Protein AF-A0A183EKD7-F1 (afdb_monomer_lite)

Secondary structure (DSSP, 8-state):
---HHHHHHHHHHHHT-----GGGS--HHHHHHHHHHHHTT----S----SHHHHHHHHHHHHHHHHHHHHHHHHHHHHHHHHHHHHHHHHHHHHTTT-------SSTTTHHHHHSSSS--

pLDDT: mean 74.92, std 16.83, range [38.25, 93.38]

Structure (mmCIF, N/CA/C/O backbone):
data_AF-A0A183EKD7-F1
#
_entry.id   AF-A0A183EKD7-F1
#
loop_
_atom_site.group_PDB
_atom_site.id
_atom_site.type_symbol
_atom_site.label_atom_id
_atom_site.label_alt_id
_atom_site.label_comp_id
_atom_site.label_asym_id
_atom_site.label_entity_id
_atom_site.label_seq_id
_atom_site.pdbx_PDB_ins_code
_atom_site.Cartn_x
_atom_site.Cartn_y
_atom_site.Cartn_z
_atom_site.occupancy
_atom_site.B_iso_or_equiv
_atom_site.auth_seq_id
_atom_site.auth_comp_id
_atom_site.auth_asym_id
_atom_site.auth_atom_id
_atom_site.pdbx_PDB_model_num
ATOM 1 N N . MET A 1 1 ? 50.886 4.471 -32.082 1.00 52.84 1 MET A N 1
ATOM 2 C CA . MET A 1 1 ? 50.535 5.895 -31.872 1.00 52.84 1 MET A CA 1
ATOM 3 C C . MET A 1 1 ? 49.456 5.930 -30.805 1.00 52.84 1 MET A C 1
ATOM 5 O O . MET A 1 1 ? 48.556 5.112 -30.876 1.00 52.84 1 MET A O 1
ATOM 9 N N . ARG A 1 2 ? 49.662 6.717 -29.746 1.00 66.44 2 ARG A N 1
ATOM 10 C CA . ARG A 1 2 ? 49.037 6.542 -28.423 1.00 66.44 2 ARG A CA 1
ATOM 11 C C . ARG A 1 2 ? 47.509 6.706 -28.435 1.00 66.44 2 ARG A C 1
ATOM 13 O O . ARG A 1 2 ? 47.010 7.684 -28.983 1.00 66.44 2 ARG A O 1
ATOM 20 N N . ASN A 1 3 ? 46.833 5.793 -27.730 1.00 74.00 3 ASN A N 1
ATOM 21 C CA . ASN A 1 3 ? 45.404 5.758 -27.374 1.00 74.00 3 ASN A CA 1
ATOM 22 C C . ASN A 1 3 ? 45.006 6.902 -26.415 1.00 74.00 3 ASN A C 1
ATOM 24 O O . ASN A 1 3 ? 44.449 6.678 -25.347 1.00 74.00 3 ASN A O 1
ATOM 28 N N . TYR A 1 4 ? 45.351 8.143 -26.761 1.00 84.44 4 TYR A N 1
ATOM 29 C CA . TYR A 1 4 ? 45.060 9.327 -25.946 1.00 84.44 4 TYR A CA 1
ATOM 30 C C . TYR A 1 4 ? 43.567 9.687 -25.972 1.00 84.44 4 TYR A C 1
ATOM 32 O O . TYR A 1 4 ? 43.015 10.153 -24.980 1.00 84.44 4 TYR A O 1
ATOM 40 N N . SER A 1 5 ? 42.893 9.417 -27.095 1.00 81.81 5 SER A N 1
ATOM 41 C CA . SER A 1 5 ? 41.461 9.688 -27.242 1.00 81.81 5 SER A CA 1
ATOM 42 C C . SER A 1 5 ? 40.606 8.778 -26.351 1.00 81.81 5 SER A C 1
ATOM 44 O O . SER A 1 5 ? 39.634 9.251 -25.770 1.00 81.81 5 SER A O 1
ATOM 46 N N . ASP A 1 6 ? 40.990 7.507 -26.178 1.00 85.12 6 ASP A N 1
ATOM 47 C CA . ASP A 1 6 ? 40.231 6.542 -25.367 1.00 85.12 6 ASP A CA 1
ATOM 48 C C . ASP A 1 6 ? 40.321 6.842 -23.862 1.00 85.12 6 ASP A C 1
ATOM 50 O O . ASP A 1 6 ? 39.368 6.604 -23.120 1.00 85.12 6 ASP A O 1
ATOM 54 N N . GLU A 1 7 ? 41.451 7.392 -23.401 1.00 86.50 7 GLU A N 1
ATOM 55 C CA . GLU A 1 7 ? 41.593 7.861 -22.016 1.00 86.50 7 GLU A CA 1
ATOM 56 C C . GLU A 1 7 ? 40.716 9.081 -21.731 1.00 86.50 7 GLU A C 1
ATOM 58 O O . GLU A 1 7 ? 40.035 9.116 -20.706 1.00 86.50 7 GLU A O 1
ATOM 63 N N . ILE A 1 8 ? 40.686 10.058 -22.646 1.00 86.69 8 ILE A N 1
ATOM 64 C CA . ILE A 1 8 ? 39.846 11.251 -22.488 1.00 86.69 8 ILE A CA 1
ATOM 65 C C . ILE A 1 8 ? 38.364 10.865 -22.473 1.00 86.69 8 ILE A C 1
ATOM 67 O O . ILE A 1 8 ? 37.624 11.357 -21.623 1.00 86.69 8 ILE A O 1
ATOM 71 N N . VAL A 1 9 ? 37.928 9.959 -23.357 1.00 87.00 9 VAL A N 1
ATOM 72 C CA . VAL A 1 9 ? 36.531 9.495 -23.398 1.00 87.00 9 VAL A CA 1
ATOM 73 C C . VAL A 1 9 ? 36.142 8.807 -22.090 1.00 87.00 9 VAL A C 1
ATOM 75 O O . VAL A 1 9 ? 35.117 9.160 -21.517 1.00 87.00 9 VAL A O 1
ATOM 78 N N . LYS A 1 10 ? 36.983 7.918 -21.545 1.00 86.69 10 LYS A N 1
ATOM 79 C CA . LYS A 1 10 ? 36.713 7.277 -20.245 1.00 86.69 10 LYS A CA 1
ATOM 80 C C . LYS A 1 10 ? 36.659 8.271 -19.088 1.00 86.69 10 LYS A C 1
ATOM 82 O O . LYS A 1 10 ? 35.853 8.105 -18.175 1.00 86.69 10 LYS A O 1
ATOM 87 N N . HIS A 1 11 ? 37.509 9.297 -19.109 1.00 85.62 11 HIS A N 1
ATOM 88 C CA . HIS A 1 11 ? 37.496 10.338 -18.085 1.00 85.62 11 HIS A CA 1
ATOM 89 C C . HIS A 1 11 ? 36.211 11.179 -18.157 1.00 85.62 11 HIS A C 1
ATOM 91 O O . HIS A 1 11 ? 35.568 11.414 -17.136 1.00 85.62 11 HIS A O 1
ATOM 97 N N . ILE A 1 12 ? 35.788 11.562 -19.365 1.00 88.56 12 ILE A N 1
ATOM 98 C CA . ILE A 1 12 ? 34.545 12.311 -19.592 1.00 88.56 12 ILE A CA 1
ATOM 99 C C . ILE A 1 12 ? 33.309 11.459 -19.243 1.00 88.56 12 ILE A C 1
ATOM 101 O O . ILE A 1 12 ? 32.393 11.969 -18.599 1.00 88.56 12 ILE A O 1
ATOM 105 N N . GLU A 1 13 ? 33.292 10.166 -19.589 1.00 88.00 13 GLU A N 1
ATOM 106 C CA . GLU A 1 13 ? 32.235 9.219 -19.190 1.00 88.00 13 GLU A CA 1
ATOM 107 C C . GLU A 1 13 ? 32.164 9.035 -17.668 1.00 88.00 13 GLU A C 1
ATOM 109 O O . GLU A 1 13 ? 31.074 8.907 -17.110 1.00 88.00 13 GLU A O 1
ATOM 114 N N . GLY A 1 14 ? 33.309 9.069 -16.978 1.00 85.00 14 GLY A N 1
ATOM 115 C CA . GLY A 1 14 ? 33.370 9.040 -15.517 1.00 85.00 14 GLY A CA 1
ATOM 116 C C . GLY A 1 14 ? 32.726 10.269 -14.870 1.00 85.00 14 GLY A C 1
ATOM 117 O O . GLY A 1 14 ? 32.006 10.130 -13.884 1.00 85.00 14 GLY A O 1
ATOM 118 N N . CYS A 1 15 ? 32.930 11.459 -15.445 1.00 83.06 15 CYS A N 1
ATOM 119 C CA . CYS A 1 15 ? 32.335 12.706 -14.954 1.00 83.06 15 CYS A CA 1
ATOM 120 C C . CYS A 1 15 ? 30.823 12.814 -15.214 1.00 83.06 15 CYS A C 1
ATOM 122 O O . CYS A 1 15 ? 30.135 13.508 -14.470 1.00 83.06 15 CYS A O 1
ATOM 124 N N . TRP A 1 16 ? 30.306 12.143 -16.249 1.00 87.69 16 TRP A N 1
ATOM 125 C CA . TRP A 1 16 ? 28.886 12.166 -16.630 1.00 87.69 16 TRP A CA 1
ATOM 126 C C . TRP A 1 16 ? 28.095 10.935 -16.192 1.00 87.69 16 TRP A C 1
ATOM 128 O O . TRP A 1 16 ? 26.945 10.773 -16.606 1.00 87.69 16 TRP A O 1
ATOM 138 N N . LYS A 1 17 ? 28.667 10.064 -15.355 1.00 83.75 17 LYS A N 1
ATOM 139 C CA . LYS A 1 17 ? 27.941 8.906 -14.838 1.00 83.75 17 LYS A CA 1
ATOM 140 C C . LYS A 1 17 ? 26.779 9.394 -13.970 1.00 83.75 17 LYS A C 1
ATOM 142 O O . LYS A 1 17 ? 26.958 9.738 -12.807 1.00 83.75 17 LYS A O 1
ATOM 147 N N . SER A 1 18 ? 25.589 9.442 -14.561 1.00 80.06 18 SER A N 1
ATOM 148 C CA . SER A 1 18 ? 24.350 9.730 -13.851 1.00 80.06 18 SER A CA 1
ATOM 149 C C . SER A 1 18 ? 24.177 8.689 -12.754 1.00 80.06 18 SER A C 1
ATOM 151 O O . SER A 1 18 ? 24.215 7.488 -13.039 1.00 80.06 18 SER A O 1
ATOM 153 N N . GLU A 1 19 ? 24.011 9.143 -11.516 1.00 78.12 19 GLU A N 1
ATOM 154 C CA . GLU A 1 19 ? 23.697 8.262 -10.399 1.00 78.12 19 GLU A CA 1
ATOM 155 C C . GLU A 1 19 ? 22.384 7.547 -10.718 1.00 78.12 19 GLU A C 1
ATOM 157 O O . GLU A 1 19 ? 21.348 8.176 -10.946 1.00 78.12 19 GLU A O 1
ATOM 162 N N . VAL A 1 20 ? 22.461 6.225 -10.858 1.00 74.62 20 VAL A N 1
ATOM 163 C CA . VAL A 1 20 ? 21.283 5.407 -11.120 1.00 74.62 20 VAL A CA 1
ATOM 164 C C . VAL A 1 20 ? 20.496 5.399 -9.818 1.00 74.62 20 VAL A C 1
ATOM 166 O O . VAL A 1 20 ? 20.942 4.822 -8.831 1.00 74.62 20 VAL A O 1
ATOM 169 N N . ASP A 1 21 ? 19.361 6.095 -9.789 1.00 76.19 21 ASP A N 1
ATOM 170 C CA . ASP A 1 21 ? 18.496 6.102 -8.613 1.00 76.19 21 ASP A CA 1
ATOM 171 C C . ASP A 1 21 ? 17.917 4.690 -8.442 1.00 76.19 21 ASP A C 1
ATOM 173 O O . ASP A 1 21 ? 17.014 4.277 -9.175 1.00 76.19 21 ASP A O 1
ATOM 177 N N . GLU A 1 22 ? 18.444 3.942 -7.469 1.00 75.06 22 GLU A N 1
ATOM 178 C CA . GLU A 1 22 ? 18.005 2.585 -7.112 1.00 75.06 22 GLU A CA 1
ATOM 179 C C . GLU A 1 22 ? 16.496 2.517 -6.813 1.00 75.06 22 GLU A C 1
ATOM 181 O O . GLU A 1 22 ? 15.881 1.451 -6.894 1.00 75.06 22 GLU A O 1
ATOM 186 N N . ARG A 1 23 ? 15.861 3.656 -6.492 1.00 74.38 23 ARG A N 1
ATOM 187 C CA . ARG A 1 23 ? 14.411 3.754 -6.254 1.00 74.38 23 ARG A CA 1
ATOM 188 C C . ARG A 1 23 ? 13.585 3.643 -7.533 1.00 74.38 23 ARG A C 1
ATOM 190 O O . ARG A 1 23 ? 12.374 3.446 -7.451 1.00 74.38 23 ARG A O 1
ATOM 197 N N . THR A 1 24 ? 14.221 3.791 -8.691 1.00 78.75 24 THR A N 1
ATOM 198 C CA . THR A 1 24 ? 13.605 3.646 -10.017 1.00 78.75 24 THR A CA 1
ATOM 199 C C . THR A 1 24 ? 13.711 2.224 -10.562 1.00 78.75 24 THR A C 1
ATOM 201 O O . THR A 1 24 ? 13.088 1.908 -11.576 1.00 78.75 24 THR A O 1
ATOM 204 N N . GLU A 1 25 ? 14.452 1.348 -9.883 1.00 84.88 25 GLU A N 1
ATOM 205 C CA . GLU A 1 25 ? 14.582 -0.054 -10.256 1.00 84.88 25 GLU A CA 1
ATOM 206 C C . GLU A 1 25 ? 13.622 -0.952 -9.461 1.00 84.88 25 GLU A C 1
ATOM 208 O O . GLU A 1 25 ? 13.257 -0.691 -8.305 1.00 84.88 25 GLU A O 1
ATOM 213 N N . TRP A 1 26 ? 13.200 -2.048 -10.098 1.00 85.81 26 TRP A N 1
ATOM 214 C CA . TRP A 1 26 ? 12.362 -3.077 -9.481 1.00 85.81 26 TRP A CA 1
ATOM 215 C C . TRP A 1 26 ? 13.203 -3.976 -8.570 1.00 85.81 26 TRP A C 1
ATOM 217 O O . TRP A 1 26 ? 13.580 -5.085 -8.934 1.00 85.81 26 TRP A O 1
ATOM 227 N N . ASN A 1 27 ? 13.462 -3.494 -7.359 1.00 88.88 27 ASN A N 1
ATOM 228 C CA . ASN A 1 27 ? 14.066 -4.255 -6.272 1.00 88.88 27 ASN A CA 1
ATOM 229 C C . ASN A 1 27 ? 12.984 -4.803 -5.331 1.00 88.88 27 ASN A C 1
ATOM 231 O O . ASN A 1 27 ? 11.833 -4.356 -5.332 1.00 88.88 27 ASN A O 1
ATOM 235 N N . PHE A 1 28 ? 13.336 -5.780 -4.493 1.00 90.00 28 PHE A N 1
ATOM 236 C CA . PHE A 1 28 ? 12.390 -6.382 -3.542 1.00 90.00 28 PHE A CA 1
ATOM 237 C C . PHE A 1 28 ? 11.751 -5.334 -2.611 1.00 90.00 28 PHE A C 1
ATOM 239 O O . PHE A 1 28 ? 10.539 -5.344 -2.375 1.00 90.00 28 PHE A O 1
ATOM 246 N N . VAL A 1 29 ? 12.559 -4.383 -2.134 1.00 90.19 29 VAL A N 1
ATOM 247 C CA . VAL A 1 29 ? 12.116 -3.298 -1.248 1.00 90.19 29 VAL A CA 1
ATOM 248 C C . VAL A 1 29 ? 11.163 -2.348 -1.976 1.00 90.19 29 VAL A C 1
ATOM 250 O O . VAL A 1 29 ? 10.061 -2.107 -1.488 1.00 90.19 29 VAL A O 1
ATOM 253 N N . THR A 1 30 ? 11.531 -1.857 -3.162 1.00 88.81 30 THR A N 1
ATOM 254 C CA . THR A 1 30 ? 10.682 -0.957 -3.961 1.00 88.81 30 THR A CA 1
ATOM 255 C C . THR A 1 30 ? 9.383 -1.627 -4.409 1.00 88.81 30 THR A C 1
ATOM 257 O O . THR A 1 30 ? 8.335 -0.985 -4.388 1.00 88.81 30 THR A O 1
ATOM 260 N N . SER A 1 31 ? 9.405 -2.926 -4.717 1.00 89.62 31 SER A N 1
ATOM 261 C CA . SER A 1 31 ? 8.205 -3.709 -5.060 1.00 89.62 31 SER A CA 1
ATOM 262 C C . SER A 1 31 ? 7.244 -3.853 -3.877 1.00 89.62 31 SER A C 1
ATOM 264 O O . SER A 1 31 ? 6.032 -3.697 -4.022 1.00 89.62 31 SER A O 1
ATOM 266 N N . THR A 1 32 ? 7.782 -4.120 -2.685 1.00 90.06 32 THR A N 1
ATOM 267 C CA . THR A 1 32 ? 6.981 -4.255 -1.460 1.00 90.06 32 THR A CA 1
ATOM 268 C C . THR A 1 32 ? 6.383 -2.911 -1.050 1.00 90.06 32 THR A C 1
ATOM 270 O O . THR A 1 32 ? 5.197 -2.833 -0.730 1.00 90.06 32 THR A O 1
ATOM 273 N N . LEU A 1 33 ? 7.174 -1.835 -1.122 1.00 88.81 33 LEU A N 1
ATOM 274 C CA . LEU A 1 33 ? 6.702 -0.470 -0.884 1.00 88.81 33 LEU A CA 1
ATOM 275 C C . LEU A 1 33 ? 5.646 -0.043 -1.907 1.00 88.81 33 LEU A C 1
ATOM 277 O O . LEU A 1 33 ? 4.690 0.634 -1.537 1.00 88.81 33 LEU A O 1
ATOM 281 N N . TYR A 1 34 ? 5.772 -0.471 -3.166 1.00 88.62 34 TYR A N 1
ATOM 282 C CA . TYR A 1 34 ? 4.748 -0.242 -4.182 1.00 88.62 34 TYR A CA 1
ATOM 283 C C . TYR A 1 34 ? 3.420 -0.896 -3.804 1.00 88.62 34 TYR A C 1
ATOM 285 O O . TYR A 1 34 ? 2.389 -0.225 -3.787 1.00 88.62 34 TYR A O 1
ATOM 293 N N . GLY A 1 35 ? 3.450 -2.184 -3.446 1.00 90.00 35 GLY A N 1
ATOM 294 C CA . GLY A 1 35 ? 2.267 -2.908 -2.987 1.00 90.00 35 GLY A CA 1
ATOM 295 C C . GLY A 1 35 ? 1.644 -2.249 -1.755 1.00 90.00 35 GLY A C 1
ATOM 296 O O . GLY A 1 35 ? 0.458 -1.926 -1.747 1.00 90.00 35 GLY A O 1
ATOM 297 N N . PHE A 1 36 ? 2.456 -1.939 -0.746 1.00 89.62 36 PHE A N 1
ATOM 298 C CA . PHE A 1 36 ? 1.988 -1.228 0.441 1.00 89.62 36 PHE A CA 1
ATOM 299 C C . PHE A 1 36 ? 1.365 0.134 0.099 1.00 89.62 36 PHE A C 1
ATOM 301 O O . PHE A 1 36 ? 0.322 0.490 0.646 1.00 89.62 36 PHE A O 1
ATOM 308 N N . GLY A 1 37 ? 1.953 0.876 -0.842 1.00 90.12 37 GLY A N 1
ATOM 309 C CA . GLY A 1 37 ? 1.443 2.158 -1.326 1.00 90.12 37 GLY A CA 1
ATOM 310 C C . GLY A 1 37 ? 0.102 2.059 -2.058 1.00 90.12 37 GLY A C 1
ATOM 311 O O . GLY A 1 37 ? -0.704 2.979 -1.943 1.00 90.12 37 GLY A O 1
ATOM 312 N N . ILE A 1 38 ? -0.166 0.952 -2.763 1.00 91.06 38 ILE A N 1
ATOM 313 C CA . ILE A 1 38 ? -1.482 0.670 -3.365 1.00 91.06 38 ILE A CA 1
ATOM 314 C C . ILE A 1 38 ? -2.521 0.458 -2.262 1.00 91.06 38 ILE A C 1
ATOM 316 O O . ILE A 1 38 ? -3.585 1.070 -2.278 1.00 91.06 38 ILE A O 1
ATOM 320 N N . VAL A 1 39 ? -2.191 -0.380 -1.281 1.00 88.19 39 VAL A N 1
ATOM 321 C CA . VAL A 1 39 ? -3.091 -0.766 -0.186 1.00 88.19 39 VAL A CA 1
ATOM 322 C C . VAL A 1 39 ? -3.423 0.412 0.733 1.00 88.19 39 VAL A C 1
ATOM 324 O O . VAL A 1 39 ? -4.563 0.580 1.155 1.00 88.19 39 VAL A O 1
ATOM 327 N N . THR A 1 40 ? -2.433 1.258 1.015 1.00 87.31 40 THR A N 1
ATOM 328 C CA . THR A 1 40 ? -2.588 2.473 1.832 1.00 87.31 40 THR A CA 1
ATOM 329 C C . THR A 1 40 ? -3.030 3.696 1.034 1.00 87.31 40 THR A C 1
ATOM 331 O O . THR A 1 40 ? -3.233 4.757 1.617 1.00 87.31 40 THR A O 1
ATOM 334 N N . THR A 1 41 ? -3.193 3.571 -0.286 1.00 88.50 41 THR A N 1
ATOM 335 C CA . THR A 1 41 ? -3.563 4.656 -1.214 1.00 88.50 41 THR A CA 1
ATOM 336 C C . THR A 1 41 ? -2.597 5.852 -1.251 1.00 88.50 41 THR A C 1
ATOM 338 O O . THR A 1 41 ? -2.944 6.907 -1.772 1.00 88.50 41 THR A O 1
ATOM 341 N N . LEU A 1 42 ? -1.363 5.704 -0.748 1.00 90.19 42 LEU A N 1
ATOM 342 C CA . LEU A 1 42 ? -0.360 6.780 -0.736 1.00 90.19 42 LEU A CA 1
ATOM 343 C C . LEU A 1 42 ? 0.116 7.156 -2.147 1.00 90.19 42 LEU A C 1
ATOM 345 O O . LEU A 1 42 ? 0.321 8.327 -2.443 1.00 90.19 42 LEU A O 1
ATOM 349 N N . GLY A 1 43 ? 0.330 6.160 -3.013 1.00 81.94 43 GLY A N 1
ATOM 350 C CA . GLY A 1 43 ? 0.589 6.378 -4.442 1.00 81.94 43 GLY A CA 1
ATOM 351 C C . GLY A 1 43 ? 1.875 7.131 -4.834 1.00 81.94 43 GLY A C 1
ATOM 352 O O . GLY A 1 43 ? 2.049 7.411 -6.013 1.00 81.94 43 GLY A O 1
ATOM 353 N N . TYR A 1 44 ? 2.808 7.430 -3.921 1.00 78.56 44 TYR A N 1
ATOM 354 C CA . TYR A 1 44 ? 4.018 8.230 -4.215 1.00 78.56 44 TYR A CA 1
ATOM 355 C C . TYR A 1 44 ? 5.116 7.523 -5.025 1.00 78.56 44 TYR A C 1
ATOM 357 O O . TYR A 1 44 ? 6.246 8.013 -5.098 1.00 78.56 44 TYR A O 1
ATOM 365 N N . ASN A 1 45 ? 4.843 6.344 -5.580 1.00 78.25 45 ASN A N 1
ATOM 366 C CA . ASN A 1 45 ? 5.911 5.519 -6.117 1.00 78.25 45 ASN A CA 1
ATOM 367 C C . ASN A 1 45 ? 6.532 6.114 -7.390 1.00 78.25 45 ASN A C 1
ATOM 369 O O . ASN A 1 45 ? 5.829 6.583 -8.282 1.00 78.25 45 ASN A O 1
ATOM 373 N N . ARG A 1 46 ? 7.864 6.045 -7.480 1.00 77.44 46 ARG A N 1
ATOM 374 C CA . ARG A 1 46 ? 8.650 6.440 -8.659 1.00 77.44 46 ARG A CA 1
ATOM 375 C C . ARG A 1 46 ? 8.590 5.395 -9.780 1.00 77.44 46 ARG A C 1
ATOM 377 O O . ARG A 1 46 ? 8.911 5.722 -10.917 1.00 77.44 46 ARG A O 1
ATOM 384 N N . ILE A 1 47 ? 8.164 4.166 -9.471 1.00 82.44 47 ILE A N 1
ATOM 385 C CA . ILE A 1 47 ? 8.002 3.065 -10.430 1.00 82.44 47 ILE A CA 1
ATOM 386 C C . ILE A 1 47 ? 6.527 2.680 -10.595 1.00 82.44 47 ILE A C 1
ATOM 388 O O . ILE A 1 47 ? 5.771 2.600 -9.625 1.00 82.44 47 ILE A O 1
ATOM 392 N N . ALA A 1 48 ? 6.122 2.422 -11.839 1.00 84.62 48 ALA A N 1
ATOM 393 C CA . ALA A 1 48 ? 4.776 1.986 -12.193 1.00 84.62 48 ALA A CA 1
ATOM 394 C C . ALA A 1 48 ? 4.829 0.885 -13.268 1.00 84.62 48 ALA A C 1
ATOM 396 O O . ALA A 1 48 ? 5.685 0.928 -14.157 1.00 84.62 48 ALA A O 1
ATOM 397 N N . PRO A 1 49 ? 3.922 -0.107 -13.228 1.00 84.12 49 PRO A N 1
ATOM 398 C CA . PRO A 1 49 ? 3.870 -1.163 -14.223 1.00 84.12 49 PRO A CA 1
ATOM 399 C C . PRO A 1 49 ? 3.421 -0.598 -15.574 1.00 84.12 49 PRO A C 1
ATOM 401 O O . PRO A 1 49 ? 2.302 -0.106 -15.759 1.00 84.12 49 PRO A O 1
ATOM 404 N N . ILE A 1 50 ? 4.306 -0.707 -16.558 1.00 87.31 50 ILE A N 1
ATOM 405 C CA . ILE A 1 50 ? 4.013 -0.361 -17.953 1.00 87.31 50 ILE A CA 1
ATOM 406 C C . ILE A 1 50 ? 3.200 -1.452 -18.663 1.00 87.31 50 ILE A C 1
ATOM 408 O O . ILE A 1 50 ? 2.512 -1.169 -19.640 1.00 87.31 50 ILE A O 1
ATOM 412 N N . THR A 1 51 ? 3.239 -2.686 -18.156 1.00 93.19 51 THR A N 1
ATOM 413 C CA . THR A 1 51 ? 2.580 -3.847 -18.762 1.00 93.19 51 THR A CA 1
ATOM 414 C C . THR A 1 51 ? 1.083 -3.881 -18.454 1.00 93.19 51 THR A C 1
ATOM 416 O O . THR A 1 51 ? 0.647 -3.537 -17.354 1.00 93.19 51 THR A O 1
ATOM 419 N N . LEU A 1 52 ? 0.278 -4.352 -19.413 1.00 91.81 52 LEU A N 1
ATOM 420 C CA . LEU A 1 52 ? -1.175 -4.470 -19.245 1.00 91.81 52 LEU A CA 1
ATOM 421 C C . LEU A 1 52 ? -1.536 -5.420 -18.090 1.00 91.81 52 LEU A C 1
ATOM 423 O O . LEU A 1 52 ? 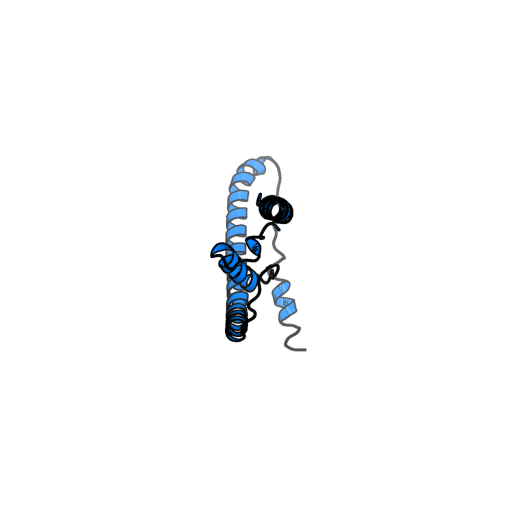-2.330 -5.069 -17.221 1.00 91.81 52 LEU A O 1
ATOM 427 N N . THR A 1 53 ? -0.897 -6.590 -18.034 1.00 92.44 53 THR A N 1
ATOM 428 C CA . THR A 1 53 ? -1.120 -7.585 -16.974 1.00 92.44 53 THR A CA 1
ATOM 429 C C . THR A 1 53 ? -0.754 -7.046 -15.591 1.00 92.44 53 THR A C 1
ATOM 431 O O . THR A 1 53 ? -1.494 -7.260 -14.633 1.00 92.44 53 THR A O 1
ATOM 434 N N . GLY A 1 54 ? 0.347 -6.291 -15.483 1.00 89.19 54 GLY A N 1
ATOM 435 C CA . GLY A 1 54 ? 0.761 -5.671 -14.223 1.00 89.19 54 GLY A CA 1
ATOM 436 C C . GLY A 1 54 ? -0.248 -4.635 -13.727 1.00 89.19 54 GLY A C 1
ATOM 437 O O . GLY A 1 54 ? -0.566 -4.603 -12.541 1.00 89.19 54 GLY A O 1
ATOM 438 N N . ARG A 1 55 ? -0.822 -3.838 -14.637 1.00 91.06 55 ARG A N 1
ATOM 439 C CA . ARG A 1 55 ? -1.883 -2.873 -14.303 1.00 91.06 55 ARG A CA 1
ATOM 440 C C . ARG A 1 55 ? -3.151 -3.562 -13.806 1.00 91.06 55 ARG A C 1
ATOM 442 O O . ARG A 1 55 ? -3.693 -3.148 -12.787 1.00 91.06 55 ARG A O 1
ATOM 449 N N . MET A 1 56 ? -3.587 -4.636 -14.467 1.00 93.38 56 MET A N 1
ATOM 450 C CA . MET A 1 56 ? -4.763 -5.404 -14.035 1.00 93.38 56 MET A CA 1
ATOM 451 C C . MET A 1 56 ? -4.572 -6.014 -12.643 1.00 93.38 56 MET A C 1
ATOM 453 O O . MET A 1 56 ? -5.472 -5.934 -11.809 1.00 93.38 56 MET A O 1
ATOM 457 N N . PHE A 1 57 ? -3.385 -6.556 -12.361 1.00 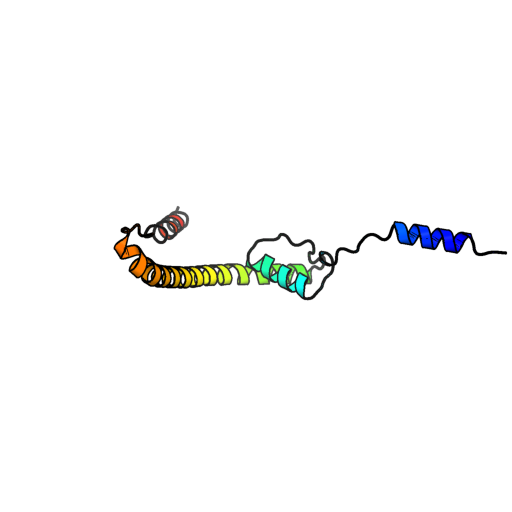92.00 57 PHE A N 1
ATOM 458 C CA . PHE A 1 57 ? -3.046 -7.049 -11.027 1.00 92.00 57 PHE A CA 1
ATOM 459 C C . PHE A 1 57 ? -3.117 -5.937 -9.970 1.00 92.00 57 PHE A C 1
ATOM 461 O O . PHE A 1 57 ? -3.721 -6.136 -8.920 1.00 92.00 57 PHE A O 1
ATOM 468 N N . CYS A 1 58 ? -2.573 -4.750 -10.261 1.00 90.50 58 CYS A N 1
ATOM 469 C CA . CYS A 1 58 ? -2.610 -3.618 -9.331 1.00 90.50 58 CYS A CA 1
ATOM 470 C C . CYS A 1 58 ? -4.038 -3.159 -9.016 1.00 90.50 58 CYS A C 1
ATOM 472 O O . CYS A 1 58 ? -4.330 -2.832 -7.868 1.00 90.50 58 CYS A O 1
ATOM 474 N N . ILE A 1 59 ? -4.932 -3.168 -10.010 1.00 91.31 59 ILE A N 1
ATOM 475 C CA . ILE A 1 59 ? -6.342 -2.803 -9.825 1.00 91.31 59 ILE A CA 1
ATOM 476 C C . ILE A 1 59 ? -7.040 -3.809 -8.903 1.00 91.31 59 ILE A C 1
ATOM 478 O O . ILE A 1 59 ? -7.655 -3.409 -7.917 1.00 91.31 59 ILE A O 1
ATOM 482 N N . LEU A 1 60 ? -6.910 -5.112 -9.177 1.00 93.25 60 LEU A N 1
ATOM 483 C CA . LEU A 1 60 ? -7.508 -6.163 -8.343 1.00 93.25 60 LEU A CA 1
ATOM 484 C C . LEU A 1 60 ? -6.964 -6.130 -6.911 1.00 93.25 60 LEU A C 1
ATOM 486 O O . LEU A 1 60 ? -7.716 -6.252 -5.944 1.00 93.25 60 LEU A O 1
ATOM 490 N N . TYR A 1 61 ? -5.656 -5.922 -6.777 1.00 91.00 61 TYR A N 1
ATOM 491 C CA . TYR A 1 61 ? -4.995 -5.814 -5.487 1.00 91.00 61 TYR A CA 1
ATOM 492 C C . TYR A 1 61 ? -5.461 -4.585 -4.695 1.00 91.00 61 TYR A C 1
ATOM 494 O O . TYR A 1 61 ? -5.713 -4.695 -3.498 1.00 91.00 61 TYR A O 1
ATOM 502 N N . GLY A 1 62 ? -5.659 -3.439 -5.354 1.00 90.50 62 GLY A N 1
ATOM 503 C CA . GLY A 1 62 ? -6.227 -2.243 -4.730 1.00 90.50 62 GLY A CA 1
ATOM 504 C C . GLY A 1 62 ? -7.670 -2.444 -4.261 1.00 90.50 62 GLY A C 1
ATOM 505 O O . GLY A 1 62 ? -7.992 -2.106 -3.124 1.00 90.50 62 GLY A O 1
ATOM 506 N N . LEU A 1 63 ? -8.520 -3.062 -5.088 1.00 92.31 63 LEU A N 1
ATOM 507 C CA . LEU A 1 63 ? -9.930 -3.308 -4.756 1.00 92.31 63 LEU A CA 1
ATOM 508 C C . LEU A 1 63 ? -10.103 -4.167 -3.498 1.00 92.31 63 LEU A C 1
ATOM 510 O O . LEU A 1 63 ? -10.959 -3.869 -2.669 1.00 92.31 63 LEU A O 1
ATOM 514 N N . CYS A 1 64 ? -9.284 -5.206 -3.335 1.00 91.62 64 CYS A N 1
ATOM 515 C CA . CYS A 1 64 ? -9.322 -6.053 -2.143 1.00 91.62 64 CYS A CA 1
ATOM 516 C C . CYS A 1 64 ? -8.524 -5.462 -0.968 1.00 91.62 64 CYS A C 1
ATOM 518 O O . CYS A 1 64 ? -8.893 -5.655 0.187 1.00 91.62 64 CYS A O 1
ATOM 520 N N . GLY A 1 65 ? -7.430 -4.747 -1.237 1.00 88.06 65 GLY A N 1
ATOM 521 C CA . GLY A 1 65 ? -6.519 -4.231 -0.215 1.00 88.06 65 GLY A CA 1
ATOM 522 C C . GLY A 1 65 ? -7.094 -3.069 0.593 1.00 88.06 65 GLY A C 1
ATOM 523 O O . GLY A 1 65 ? -7.028 -3.089 1.820 1.00 88.06 65 GLY A O 1
ATOM 524 N N . ILE A 1 66 ? -7.714 -2.092 -0.074 1.00 90.19 66 ILE A N 1
ATOM 525 C CA . ILE A 1 66 ? -8.293 -0.900 0.569 1.00 90.19 66 ILE A CA 1
ATOM 526 C C . ILE A 1 66 ? -9.313 -1.255 1.673 1.00 90.19 66 ILE A C 1
ATOM 528 O O . ILE A 1 66 ? -9.148 -0.772 2.798 1.00 90.19 66 ILE A O 1
ATOM 532 N N . PRO A 1 67 ? -10.336 -2.111 1.442 1.00 89.69 67 PRO A N 1
ATOM 533 C CA . PRO A 1 67 ? -11.303 -2.449 2.489 1.00 89.69 67 PRO A CA 1
ATOM 534 C C . PRO A 1 67 ? -10.664 -3.222 3.650 1.00 89.69 67 PRO A C 1
ATOM 536 O O . PRO A 1 67 ? -10.987 -2.975 4.813 1.00 89.69 67 PRO A O 1
ATOM 539 N N . VAL A 1 68 ? -9.712 -4.116 3.366 1.00 89.12 68 VAL A N 1
ATOM 540 C CA . VAL A 1 68 ? -8.987 -4.873 4.401 1.00 89.12 68 VAL A CA 1
ATOM 541 C C . VAL A 1 68 ? -8.166 -3.938 5.288 1.00 89.12 68 VAL A C 1
ATOM 543 O O . VAL A 1 68 ? -8.159 -4.077 6.516 1.00 89.12 68 VAL A O 1
ATOM 546 N N . THR A 1 69 ? -7.503 -2.950 4.693 1.00 86.75 69 THR A N 1
ATOM 547 C CA . THR A 1 69 ? -6.728 -1.952 5.434 1.00 86.75 69 THR A CA 1
ATOM 548 C C . THR A 1 69 ? -7.613 -1.028 6.246 1.00 86.75 69 THR A C 1
ATOM 550 O O . THR A 1 69 ? -7.270 -0.749 7.392 1.00 86.75 69 THR A O 1
ATOM 553 N N . MET A 1 70 ? -8.781 -0.644 5.734 1.00 85.44 70 MET A N 1
ATOM 554 C CA . MET A 1 70 ? -9.770 0.133 6.484 1.00 85.44 70 MET A CA 1
ATOM 555 C C . MET A 1 70 ? -10.188 -0.583 7.782 1.00 85.44 70 MET A C 1
ATOM 557 O O . MET A 1 70 ? -10.141 -0.000 8.867 1.00 85.44 70 MET A O 1
ATOM 561 N N . ILE A 1 71 ? -10.510 -1.879 7.694 1.00 89.31 71 ILE A N 1
ATOM 562 C CA . ILE A 1 71 ? -10.889 -2.704 8.856 1.00 89.31 71 ILE A CA 1
ATOM 563 C C . ILE A 1 71 ? -9.706 -2.864 9.819 1.00 89.31 71 ILE A C 1
ATOM 565 O O . ILE A 1 71 ? -9.857 -2.764 11.039 1.00 89.31 71 ILE A O 1
ATOM 569 N N . THR A 1 72 ? -8.507 -3.083 9.278 1.00 87.56 72 THR A N 1
ATOM 570 C CA . THR A 1 72 ? -7.294 -3.260 10.082 1.00 87.56 72 THR A CA 1
ATOM 571 C C . THR A 1 72 ? -6.955 -1.987 10.853 1.00 87.56 72 THR A C 1
ATOM 573 O O . THR A 1 72 ? -6.684 -2.063 12.048 1.00 87.56 72 THR A O 1
ATOM 576 N N . ILE A 1 73 ? -7.032 -0.813 10.219 1.00 87.25 73 ILE A N 1
ATOM 577 C CA . ILE A 1 73 ? -6.793 0.480 10.873 1.00 87.25 73 ILE A CA 1
ATOM 578 C C . ILE A 1 73 ? -7.815 0.717 11.987 1.00 87.25 73 ILE A C 1
ATOM 580 O O . ILE A 1 73 ? -7.425 1.139 13.073 1.00 87.25 73 ILE A O 1
ATOM 584 N N . ALA A 1 74 ? -9.094 0.394 11.775 1.00 85.12 74 ALA A N 1
ATOM 585 C CA . ALA A 1 74 ? -10.117 0.522 12.814 1.00 85.12 74 ALA A CA 1
ATOM 586 C C . ALA A 1 74 ? -9.806 -0.357 14.039 1.00 85.12 74 ALA A C 1
ATOM 588 O O . ALA A 1 74 ? -9.870 0.102 15.184 1.00 85.12 74 ALA A O 1
ATOM 589 N N . ASN A 1 75 ? -9.401 -1.607 13.810 1.00 86.12 75 ASN A N 1
ATOM 590 C CA . ASN A 1 75 ? -9.029 -2.525 14.884 1.00 86.12 75 ASN A CA 1
ATOM 591 C C . ASN A 1 75 ? -7.765 -2.057 15.610 1.00 86.12 75 ASN A C 1
ATOM 593 O O . ASN A 1 75 ? -7.753 -1.980 16.839 1.00 86.12 75 ASN A O 1
ATOM 597 N N . VAL A 1 76 ? -6.727 -1.670 14.864 1.00 87.12 76 VAL A N 1
ATOM 598 C CA . VAL A 1 76 ? -5.494 -1.095 15.417 1.00 87.12 76 VAL A CA 1
ATOM 599 C C . VAL A 1 76 ? -5.807 0.164 16.227 1.00 87.12 76 VAL A C 1
ATOM 601 O O . VAL A 1 76 ? -5.298 0.307 17.333 1.00 87.12 76 VAL A O 1
ATOM 604 N N . GLY A 1 77 ? -6.712 1.028 15.763 1.00 83.62 77 GLY A N 1
ATOM 605 C CA . GLY A 1 77 ? -7.182 2.203 16.497 1.00 83.62 77 GLY A CA 1
ATOM 606 C C . GLY A 1 77 ? -7.834 1.855 17.839 1.00 83.62 77 GLY A C 1
ATOM 607 O O . GLY A 1 77 ? -7.547 2.497 18.851 1.00 83.62 77 GLY A O 1
ATOM 608 N N . ARG A 1 78 ? -8.646 0.791 17.901 1.00 77.94 78 ARG A N 1
ATOM 609 C CA . ARG A 1 78 ? -9.242 0.298 19.161 1.00 77.94 78 ARG A CA 1
ATOM 610 C C . ARG A 1 78 ? -8.191 -0.275 20.115 1.00 77.94 78 ARG A C 1
ATOM 612 O O . ARG A 1 78 ? -8.241 0.005 21.318 1.00 77.94 78 ARG A O 1
ATOM 619 N N . TYR A 1 79 ? -7.216 -1.022 19.594 1.00 81.94 79 TYR A N 1
ATOM 620 C CA . TYR A 1 79 ? -6.082 -1.510 20.382 1.00 81.94 79 TYR A CA 1
ATOM 621 C C . TYR A 1 79 ? -5.225 -0.361 20.910 1.00 81.94 79 TYR A C 1
ATOM 623 O O . TYR A 1 79 ? -4.912 -0.342 22.097 1.00 81.94 79 TYR A O 1
ATOM 631 N N . LEU A 1 80 ? -4.917 0.632 20.075 1.00 83.00 80 LEU A N 1
ATOM 632 C CA . LEU A 1 80 ? -4.179 1.831 20.462 1.00 83.00 80 LEU A CA 1
ATOM 633 C C . LEU A 1 80 ? -4.943 2.656 21.494 1.00 83.00 80 LEU A C 1
ATOM 635 O O . LEU A 1 80 ? -4.326 3.139 22.430 1.00 83.00 80 LEU A O 1
ATOM 639 N N . ASN A 1 81 ? -6.268 2.783 21.394 1.00 78.06 81 ASN A N 1
ATOM 640 C CA . ASN A 1 81 ? -7.076 3.477 22.401 1.00 78.06 81 ASN A CA 1
ATOM 641 C C . ASN A 1 81 ? -7.068 2.722 23.740 1.00 78.06 81 ASN A C 1
ATOM 643 O O . ASN A 1 81 ? -6.931 3.325 24.798 1.00 78.06 81 ASN A O 1
ATOM 647 N N . THR A 1 82 ? -7.148 1.392 23.714 1.00 76.00 82 THR A N 1
ATOM 648 C CA . THR A 1 82 ? -7.057 0.562 24.927 1.00 76.00 82 THR A CA 1
ATOM 649 C C . THR A 1 82 ? -5.659 0.628 25.537 1.00 76.00 82 THR A C 1
ATOM 651 O O . THR A 1 82 ? -5.511 0.804 26.743 1.00 76.00 82 THR A O 1
ATOM 654 N N . PHE A 1 83 ? -4.623 0.575 24.702 1.00 77.88 83 PHE A N 1
ATOM 655 C CA . PHE A 1 83 ? -3.240 0.747 25.119 1.00 77.88 83 PHE A CA 1
ATOM 656 C C . PHE A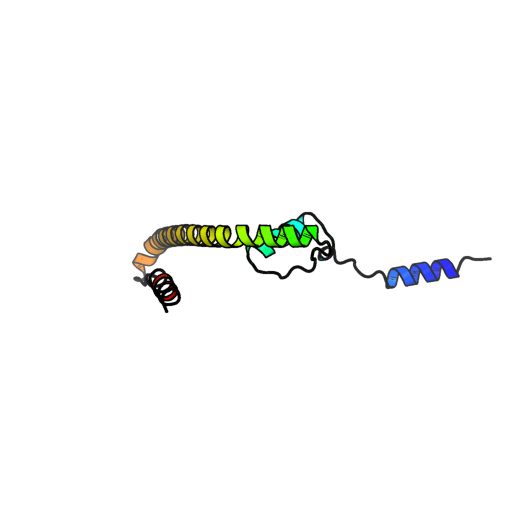 1 83 ? -3.001 2.153 25.670 1.00 77.88 83 PHE A C 1
ATOM 658 O O . PHE A 1 83 ? -2.433 2.289 26.742 1.00 77.88 83 PHE A O 1
ATOM 665 N N . ALA A 1 84 ? -3.515 3.197 25.023 1.00 76.19 84 ALA A N 1
ATOM 666 C CA . ALA A 1 84 ? -3.449 4.575 25.488 1.00 76.19 84 ALA A CA 1
ATOM 667 C C . ALA A 1 84 ? -4.250 4.784 26.775 1.00 76.19 84 ALA A C 1
ATOM 669 O O . ALA A 1 84 ? -3.816 5.563 27.611 1.00 76.19 84 ALA A O 1
ATOM 670 N N . LYS A 1 85 ? -5.371 4.081 26.983 1.00 71.56 85 LYS A N 1
ATOM 671 C CA . LYS A 1 85 ? -6.103 4.052 28.259 1.00 71.56 85 LYS A CA 1
ATOM 672 C C . LYS A 1 85 ? -5.311 3.340 29.343 1.00 71.56 85 LYS A C 1
ATOM 674 O O . LYS A 1 85 ? -5.278 3.851 30.447 1.00 71.56 85 LYS A O 1
ATOM 679 N N . ASN A 1 86 ? -4.630 2.237 29.041 1.00 66.12 86 ASN A N 1
ATOM 680 C CA . ASN A 1 86 ? -3.790 1.507 29.996 1.00 66.12 86 ASN A CA 1
ATOM 681 C C . ASN A 1 86 ? -2.493 2.267 30.326 1.00 66.12 86 ASN A C 1
ATOM 683 O O . ASN A 1 86 ? -2.080 2.331 31.483 1.00 66.12 86 ASN A O 1
ATOM 687 N N . CYS A 1 87 ? -1.875 2.903 29.332 1.00 65.00 87 CYS A N 1
ATOM 688 C CA . CYS A 1 87 ? -0.759 3.824 29.500 1.00 65.00 87 CYS A CA 1
ATOM 689 C C . CYS A 1 87 ? -1.214 5.056 30.26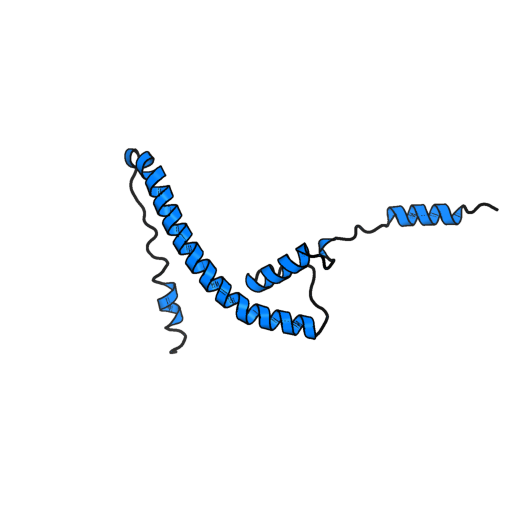6 1.00 65.00 87 CYS A C 1
ATOM 691 O O . CYS A 1 87 ? -0.583 5.384 31.265 1.00 65.00 87 CYS A O 1
ATOM 693 N N . LYS A 1 88 ? -2.342 5.680 29.891 1.00 60.38 88 LYS A N 1
ATOM 694 C CA . LYS A 1 88 ? -2.962 6.719 30.710 1.00 60.38 88 LYS A CA 1
ATOM 695 C C . LYS A 1 88 ? -3.199 6.174 32.099 1.00 60.38 88 LYS A C 1
ATOM 697 O O . LYS A 1 88 ? -2.712 6.819 32.974 1.00 60.38 88 LYS A O 1
ATOM 702 N N . GLN A 1 89 ? -3.770 5.005 32.361 1.00 58.22 89 GLN A N 1
ATOM 703 C CA . GLN A 1 89 ? -3.964 4.470 33.718 1.00 58.22 89 GLN A CA 1
ATOM 704 C C . GLN A 1 89 ? -2.648 4.394 34.513 1.00 58.22 89 GLN A C 1
ATOM 706 O O . GLN A 1 89 ? -2.620 4.779 35.675 1.00 58.22 89 GLN A O 1
ATOM 711 N N . LYS A 1 90 ? -1.544 3.965 33.888 1.00 54.38 90 LYS A N 1
ATOM 712 C CA . LYS A 1 90 ? -0.212 3.921 34.517 1.00 54.38 90 LYS A CA 1
ATOM 713 C C . LYS A 1 90 ? 0.372 5.315 34.783 1.00 54.38 90 LYS A C 1
ATOM 715 O O . LYS A 1 90 ? 0.850 5.572 35.882 1.00 54.38 90 LYS A O 1
ATOM 720 N N . TYR A 1 91 ? 0.296 6.228 33.816 1.00 51.12 91 TYR A N 1
ATOM 721 C CA . TYR A 1 91 ? 0.780 7.609 33.945 1.00 51.12 91 TYR A CA 1
ATOM 722 C C . TYR A 1 91 ? -0.199 8.525 34.705 1.00 51.12 91 TYR A C 1
ATOM 724 O O . TYR A 1 91 ? 0.223 9.501 35.296 1.00 51.12 91 TYR A O 1
ATOM 732 N N . PHE A 1 92 ? -1.487 8.190 34.739 1.00 54.75 92 PHE A N 1
ATOM 733 C CA . PHE A 1 92 ? -2.623 8.812 35.428 1.00 54.75 92 PHE A CA 1
ATOM 734 C C . PHE A 1 92 ? -2.722 8.301 36.844 1.00 54.75 92 PHE A C 1
ATOM 736 O O . PHE A 1 92 ? -3.251 9.029 37.642 1.00 54.75 92 PHE A O 1
ATOM 743 N N . PHE A 1 93 ? -2.197 7.133 37.215 1.00 53.03 93 PHE A N 1
ATOM 744 C CA . PHE A 1 93 ? -1.988 6.810 38.630 1.00 53.03 93 PHE A CA 1
ATOM 745 C C . PHE A 1 93 ? -0.882 7.698 39.227 1.00 53.03 93 PHE A C 1
ATOM 747 O O . PHE A 1 93 ? -0.995 8.153 40.358 1.00 53.03 93 PHE A O 1
ATOM 754 N N . VAL A 1 94 ? 0.136 8.035 38.425 1.00 56.88 94 VAL A N 1
ATOM 755 C CA . VAL A 1 94 ? 1.171 9.024 38.779 1.00 56.88 94 VAL A CA 1
ATOM 756 C C . VAL A 1 94 ? 0.630 10.464 38.701 1.00 56.88 94 VAL A C 1
ATOM 758 O O . VAL A 1 94 ? 0.895 11.280 39.576 1.00 56.88 94 VAL A O 1
ATOM 761 N N . PHE A 1 95 ? -0.185 10.777 37.693 1.00 53.00 95 PHE A N 1
ATOM 762 C CA . PHE A 1 95 ? -0.763 12.103 37.446 1.00 53.00 95 PHE A CA 1
ATOM 763 C C . PHE A 1 95 ? -2.130 12.321 38.136 1.00 53.00 95 PHE A C 1
ATOM 765 O O . PHE A 1 95 ? -2.642 13.433 38.120 1.00 53.00 95 PHE A O 1
ATOM 772 N N . LEU A 1 96 ? -2.717 11.319 38.808 1.00 52.91 96 LEU A N 1
ATOM 773 C CA . LEU A 1 96 ? -3.916 11.433 39.670 1.00 52.91 96 LEU A CA 1
ATOM 774 C C . LEU A 1 96 ? -3.603 12.087 41.007 1.00 52.91 96 LEU A C 1
ATOM 776 O O . LEU A 1 96 ? -4.530 12.438 41.728 1.00 52.91 96 LEU A O 1
ATOM 780 N N . LEU A 1 97 ? -2.324 12.274 41.326 1.00 49.53 97 LEU A N 1
ATOM 781 C CA . LEU A 1 97 ? -1.928 13.276 42.306 1.00 49.53 97 LEU A CA 1
ATOM 782 C C . LEU A 1 97 ? -1.915 14.698 41.712 1.00 49.53 97 LEU A C 1
ATOM 784 O O . LEU A 1 97 ? -1.786 15.649 42.471 1.00 49.53 97 LEU A O 1
ATOM 788 N N . ALA A 1 98 ? -2.067 14.876 40.390 1.00 53.41 98 ALA A N 1
ATOM 789 C CA . ALA A 1 98 ? -1.802 16.144 39.705 1.00 53.41 98 ALA A CA 1
ATOM 790 C C . ALA A 1 98 ? -2.971 16.774 38.912 1.00 53.41 98 ALA A C 1
ATOM 792 O O . ALA A 1 98 ? -3.099 17.988 38.996 1.00 53.41 98 ALA A O 1
ATOM 793 N N . SER 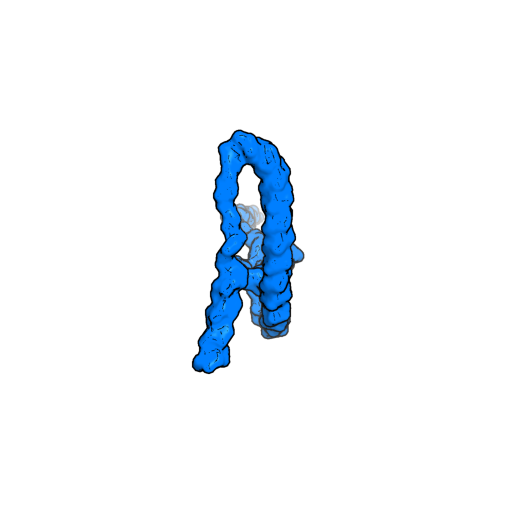A 1 99 ? -3.829 16.076 38.148 1.00 47.66 99 SER A N 1
ATOM 794 C CA . SER A 1 99 ? -5.068 16.691 37.593 1.00 47.66 99 SER A CA 1
ATOM 795 C C . SER A 1 99 ? -5.980 15.742 36.795 1.00 47.66 99 SER A C 1
ATOM 797 O O . SER A 1 99 ? -5.561 14.785 36.148 1.00 47.66 99 SER A O 1
ATOM 799 N N . LYS A 1 100 ? -7.283 16.032 36.841 1.00 42.38 100 LYS A N 1
ATOM 800 C CA . LYS A 1 100 ? -8.382 15.303 36.195 1.00 42.38 100 LYS A CA 1
ATOM 801 C C . LYS A 1 100 ? -8.508 15.547 34.674 1.00 42.38 100 LYS A C 1
ATOM 803 O O . LYS A 1 100 ? -8.525 16.682 34.228 1.00 42.38 100 LYS A O 1
ATOM 808 N N . GLN A 1 101 ? -8.761 14.454 33.943 1.00 51.16 101 GLN A N 1
ATOM 809 C CA . GLN A 1 101 ? -9.852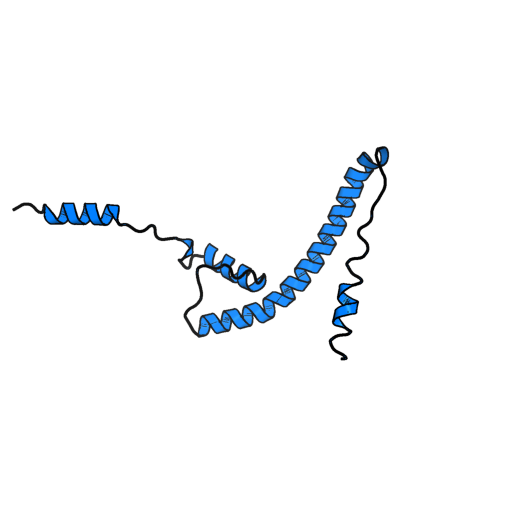 14.230 32.967 1.00 51.16 101 GLN A CA 1
ATOM 810 C C . GLN A 1 101 ? -10.115 15.221 31.801 1.00 51.16 101 GLN A C 1
ATOM 812 O O . GLN A 1 101 ? -10.720 16.263 32.007 1.00 51.16 101 GLN A O 1
ATOM 817 N N . GLN A 1 102 ? -9.931 14.752 30.553 1.00 38.25 102 GLN A N 1
ATOM 818 C CA . GLN A 1 102 ? -10.864 14.988 29.426 1.00 38.25 102 GLN A CA 1
ATOM 819 C C . GLN A 1 102 ? -10.937 13.722 28.532 1.00 38.25 102 GLN A C 1
ATOM 821 O O . GLN A 1 102 ? -9.895 13.260 28.048 1.00 38.25 102 GLN A O 1
ATOM 826 N N . PRO A 1 103 ? -12.122 13.094 28.360 1.00 41.72 103 PRO A N 1
ATOM 827 C CA . PRO A 1 103 ? -12.289 11.851 27.611 1.00 41.72 103 PRO A CA 1
ATOM 828 C C . PRO A 1 103 ? -12.655 12.113 26.141 1.00 41.72 103 PRO A C 1
ATOM 830 O O . PRO A 1 103 ? -13.636 12.781 25.833 1.00 41.72 103 PRO A O 1
ATOM 833 N N . VAL A 1 104 ? -11.889 11.517 25.228 1.00 50.84 104 VAL A N 1
ATOM 834 C CA . VAL A 1 104 ? -12.193 11.420 23.792 1.00 50.84 104 VAL A CA 1
ATOM 835 C C . VAL A 1 104 ? -13.337 10.423 23.571 1.00 50.84 104 VAL A C 1
ATOM 837 O O . VAL A 1 104 ? -13.119 9.231 23.361 1.00 50.84 104 VAL A O 1
ATOM 840 N N . GLN A 1 105 ? -14.576 10.889 23.699 1.00 47.34 105 GLN A N 1
ATOM 841 C CA . GLN A 1 105 ? -15.794 10.114 23.434 1.00 47.34 105 GLN A CA 1
ATOM 842 C C . GLN A 1 105 ? -16.761 10.970 22.601 1.00 47.34 105 GLN A C 1
ATOM 844 O O . GLN A 1 105 ? -17.771 11.424 23.113 1.00 47.34 105 GLN A O 1
ATOM 849 N N . CYS A 1 106 ? -16.418 11.236 21.336 1.00 46.78 106 CYS A N 1
ATOM 850 C CA . CYS A 1 106 ? -17.360 11.783 20.340 1.00 46.78 106 CYS A CA 1
ATOM 851 C C . CYS A 1 106 ? -17.059 11.371 18.885 1.00 46.78 106 CYS A C 1
ATOM 853 O O . CYS A 1 106 ? -17.810 11.747 17.994 1.00 46.78 106 CYS A O 1
ATOM 855 N N . PHE A 1 107 ? -15.984 10.624 18.602 1.00 47.16 107 PHE A N 1
ATOM 856 C CA . PHE A 1 107 ? -15.558 10.413 17.210 1.00 47.16 107 PHE A CA 1
ATOM 857 C C . PHE A 1 107 ? -16.207 9.202 16.521 1.00 47.16 107 PHE A C 1
ATOM 859 O O . PHE A 1 107 ? -16.314 9.194 15.301 1.00 47.16 107 PHE A O 1
ATOM 866 N N . ASP A 1 108 ? -16.723 8.227 17.274 1.00 49.88 108 ASP A N 1
ATOM 867 C CA . ASP A 1 108 ? -17.292 7.016 16.663 1.00 49.88 108 ASP A CA 1
ATOM 868 C C . ASP A 1 108 ? -18.781 7.165 16.284 1.00 49.88 108 ASP A C 1
ATOM 870 O O . ASP A 1 108 ? -19.278 6.402 15.469 1.00 49.88 108 ASP A O 1
ATOM 874 N N . SER A 1 109 ? -19.506 8.156 16.827 1.00 40.00 109 SER A N 1
ATOM 875 C CA . SER A 1 109 ? -20.963 8.288 16.614 1.00 40.00 109 SER A CA 1
ATOM 876 C C . SER A 1 109 ? -21.366 9.245 15.479 1.00 40.00 109 SER A C 1
ATOM 878 O O . SER A 1 109 ? -22.541 9.294 15.130 1.00 40.00 109 SER A O 1
ATOM 880 N N . ILE A 1 110 ? -20.433 10.024 14.916 1.00 48.09 110 ILE A N 1
ATOM 881 C CA . ILE A 1 110 ? -20.729 11.051 13.893 1.00 48.09 110 ILE A CA 1
ATOM 882 C C . ILE A 1 110 ? -20.424 10.568 12.465 1.00 48.09 110 ILE A C 1
ATOM 884 O O . ILE A 1 110 ? -21.108 10.983 11.532 1.00 48.09 110 ILE A O 1
ATOM 888 N N . ALA A 1 111 ? -19.458 9.663 12.277 1.00 48.97 111 ALA A N 1
ATOM 889 C CA . ALA A 1 111 ? -19.100 9.166 10.946 1.00 48.97 111 ALA A CA 1
ATOM 890 C C . ALA A 1 111 ? -20.120 8.154 10.379 1.00 48.97 111 ALA A C 1
ATOM 892 O O . ALA A 1 111 ? -20.401 8.194 9.182 1.00 48.97 111 ALA A O 1
ATOM 893 N N . ASP A 1 112 ? -20.748 7.326 11.225 1.00 53.03 112 ASP A N 1
ATOM 894 C CA . ASP A 1 112 ? -21.782 6.372 10.784 1.00 53.03 112 ASP A CA 1
ATOM 895 C C . ASP A 1 112 ? -23.137 7.053 10.494 1.00 53.03 112 ASP A C 1
ATOM 897 O O . ASP A 1 112 ? -23.885 6.610 9.621 1.00 53.03 112 ASP A O 1
ATOM 901 N N . GLN A 1 113 ? -23.439 8.184 11.150 1.00 55.00 113 GLN A N 1
ATOM 902 C CA . GLN A 1 113 ? -24.697 8.920 10.947 1.00 55.00 113 GLN A CA 1
ATOM 903 C C . GLN A 1 113 ? -24.732 9.687 9.607 1.00 55.00 113 GLN A C 1
ATOM 905 O O . GLN A 1 113 ? -25.809 9.916 9.061 1.00 55.00 113 GLN A O 1
ATOM 910 N N . ALA A 1 114 ? -23.574 10.074 9.057 1.00 49.34 114 ALA A N 1
ATOM 911 C CA . ALA A 1 114 ? -23.479 10.814 7.792 1.00 49.34 114 ALA A CA 1
ATOM 912 C C . ALA A 1 114 ? -23.429 9.907 6.546 1.00 49.34 114 ALA A C 1
ATOM 914 O O . ALA A 1 114 ? -23.823 10.330 5.461 1.00 49.34 114 ALA A O 1
ATOM 915 N N . ALA A 1 115 ? -22.975 8.657 6.684 1.00 51.72 115 ALA A N 1
ATOM 916 C CA . ALA A 1 115 ? -22.936 7.696 5.579 1.00 51.72 115 ALA A CA 1
ATOM 917 C C . ALA A 1 115 ? -24.323 7.105 5.257 1.00 51.72 115 ALA A C 1
ATOM 919 O O . ALA A 1 115 ? -24.614 6.799 4.103 1.00 51.72 115 ALA A O 1
ATOM 920 N N . LEU A 1 116 ? -25.206 6.994 6.257 1.00 52.53 116 LEU A N 1
ATOM 921 C CA . LEU A 1 116 ? -26.572 6.481 6.084 1.00 52.53 116 LEU A CA 1
ATOM 922 C C . LEU A 1 116 ? -27.538 7.485 5.430 1.00 52.53 116 LEU A C 1
ATOM 924 O O . LEU A 1 116 ? -28.514 7.063 4.814 1.00 52.53 116 LEU A O 1
ATOM 928 N N . SER A 1 117 ? -27.277 8.794 5.507 1.00 55.19 117 SER A N 1
ATOM 929 C CA . SER A 1 117 ? -28.143 9.826 4.910 1.00 55.19 117 SER A CA 1
ATOM 930 C C . SER A 1 117 ? -27.870 10.106 3.426 1.00 55.19 117 SER A C 1
ATOM 932 O O . SER A 1 117 ? -28.719 10.695 2.767 1.00 55.19 117 SER A O 1
ATOM 934 N N . LEU A 1 118 ? -26.734 9.658 2.882 1.00 48.59 118 LEU A N 1
ATOM 935 C CA . LEU A 1 118 ? -26.345 9.843 1.472 1.00 48.59 118 LEU A CA 1
ATOM 936 C C . LEU A 1 118 ? -26.691 8.649 0.563 1.00 48.59 118 LEU A C 1
ATOM 938 O O . LEU A 1 118 ? -26.569 8.757 -0.649 1.00 48.59 118 LEU A O 1
ATOM 942 N N . ILE A 1 119 ? -27.112 7.514 1.134 1.00 45.06 119 ILE A N 1
ATOM 943 C CA . ILE A 1 119 ? -27.493 6.299 0.384 1.00 45.06 119 ILE A CA 1
ATOM 944 C C . ILE A 1 119 ? -29.021 6.214 0.174 1.00 45.06 119 ILE A C 1
ATOM 946 O O . ILE A 1 119 ? -29.485 5.469 -0.684 1.00 45.06 119 ILE A O 1
ATOM 950 N N . ILE A 1 120 ? -29.810 6.983 0.937 1.00 52.41 120 ILE A N 1
ATOM 951 C CA . ILE A 1 120 ? -31.288 6.984 0.887 1.00 52.41 120 ILE A CA 1
ATOM 952 C C . ILE A 1 120 ? -31.849 8.289 0.267 1.00 52.41 120 ILE A C 1
ATOM 954 O O . ILE A 1 120 ? -33.062 8.413 0.107 1.00 52.41 120 ILE A O 1
ATOM 958 N N . ALA A 1 121 ? -30.993 9.245 -0.116 1.00 45.91 121 ALA A N 1
ATOM 959 C CA . ALA A 1 121 ? -31.384 10.499 -0.774 1.00 45.91 121 ALA A CA 1
ATOM 960 C C . ALA A 1 121 ? -31.082 10.484 -2.279 1.00 45.91 121 ALA A C 1
ATOM 962 O O . ALA A 1 121 ? -29.993 9.993 -2.651 1.00 45.91 121 ALA A O 1
#

Foldseek 3Di:
DDPPVVVVVVVVCVVPPDDDPCQADPDPVNVVVCLVCLLVVVPPGNYDDPDPVRVVVSVVSSVVRPVVVVVVVVVVVVVVVVVVVVVCVVVCVVCVVPDDDDDPPDDPPPPVVVVVVVVVD

InterPro domains:
  IPR003280 Two pore domain potassium channel [PTHR11003] (18-90)
  IPR013099 Potassium channel domain [PF07885] (23-80)

Organism: NCBI:txid637853

Radius of gyration: 26.97 Å; chains: 1; bounding box: 82×24×74 Å

Sequence (121 aa):
MRNYSDEIVKHIEGCWKSEVDERTEWNFVTSTLYGFGIVTTLGYNRIAPITLTGRMFCILYGLCGIPVTMITIANVGRYLNTFAKNCKQKYFFVFLLASKQQPVQCFDSIADQAALSLIIA